Protein AF-A0A7C3ZR15-F1 (afdb_monomer_lite)

Structure (mmCIF, N/CA/C/O backbone):
data_AF-A0A7C3ZR15-F1
#
_entry.id   AF-A0A7C3ZR15-F1
#
loop_
_atom_site.group_PDB
_atom_site.id
_atom_site.type_symbol
_atom_site.label_atom_id
_atom_site.label_alt_id
_atom_site.label_comp_id
_atom_site.label_asym_id
_atom_site.label_entity_id
_atom_site.label_seq_id
_atom_site.pdbx_PDB_ins_code
_atom_site.Cartn_x
_atom_site.Cartn_y
_atom_site.Cartn_z
_atom_site.occupancy
_atom_site.B_iso_or_equiv
_atom_site.auth_seq_id
_atom_site.auth_comp_id
_atom_site.auth_asym_id
_atom_site.auth_atom_id
_atom_site.pdbx_PDB_model_num
ATOM 1 N N . MET A 1 1 ? 20.146 -13.479 -25.934 1.00 62.91 1 MET A N 1
ATOM 2 C CA . MET A 1 1 ? 19.681 -14.241 -24.747 1.00 62.91 1 MET A CA 1
ATOM 3 C C . MET A 1 1 ? 19.812 -13.495 -23.411 1.00 62.91 1 MET A C 1
ATOM 5 O O . MET A 1 1 ? 18.972 -13.717 -22.552 1.00 62.91 1 MET A O 1
ATOM 9 N N . GLY A 1 2 ? 20.804 -12.614 -23.199 1.00 77.69 2 GLY A N 1
ATOM 10 C CA . GLY A 1 2 ? 21.009 -11.946 -21.894 1.00 77.69 2 GLY A CA 1
ATOM 11 C C . GLY A 1 2 ? 19.907 -10.966 -21.458 1.00 77.69 2 GLY A C 1
ATOM 12 O O . GLY A 1 2 ? 19.511 -10.978 -20.296 1.00 77.69 2 GLY A O 1
ATOM 13 N N . LEU A 1 3 ? 19.357 -10.177 -22.389 1.00 74.12 3 LEU A N 1
ATOM 14 C CA . LEU A 1 3 ? 18.338 -9.158 -22.089 1.00 74.12 3 LEU A CA 1
ATOM 15 C C . LEU A 1 3 ? 17.041 -9.764 -21.521 1.00 74.12 3 LEU A C 1
ATOM 17 O O . LEU A 1 3 ? 16.516 -9.285 -20.523 1.00 74.12 3 LEU A O 1
ATOM 21 N N . ILE A 1 4 ? 16.568 -10.868 -22.112 1.00 79.31 4 ILE A N 1
ATOM 22 C CA . ILE A 1 4 ? 15.344 -11.565 -21.683 1.00 79.31 4 ILE A CA 1
ATOM 23 C C . ILE A 1 4 ? 15.465 -12.026 -20.226 1.00 79.31 4 ILE A C 1
ATOM 25 O O . ILE A 1 4 ? 14.537 -11.852 -19.443 1.00 79.31 4 ILE A O 1
ATOM 29 N N . ARG A 1 5 ? 16.628 -12.560 -19.828 1.00 79.44 5 ARG A N 1
ATOM 30 C CA . ARG A 1 5 ? 16.864 -13.013 -18.450 1.00 79.44 5 ARG A CA 1
ATOM 31 C C . ARG A 1 5 ? 16.829 -11.856 -17.448 1.00 79.44 5 ARG A C 1
ATOM 33 O O . ARG A 1 5 ? 16.281 -12.028 -16.364 1.00 79.44 5 ARG A O 1
ATOM 40 N N . LEU A 1 6 ? 17.383 -10.696 -17.804 1.00 81.44 6 LEU A N 1
ATOM 41 C CA . LEU A 1 6 ? 17.347 -9.500 -16.956 1.00 81.44 6 LEU A CA 1
ATOM 42 C C . LEU A 1 6 ? 15.923 -8.966 -16.790 1.00 81.44 6 LEU A C 1
ATOM 44 O O . LEU A 1 6 ? 15.526 -8.656 -15.672 1.00 81.44 6 LEU A O 1
ATOM 48 N N . VAL A 1 7 ? 15.139 -8.923 -17.872 1.00 79.50 7 VAL A N 1
ATOM 49 C CA . VAL A 1 7 ? 13.730 -8.501 -17.820 1.00 79.50 7 VAL A CA 1
ATOM 50 C C . VAL A 1 7 ? 12.915 -9.441 -16.932 1.00 79.50 7 VAL A C 1
ATOM 52 O O . VAL A 1 7 ? 12.200 -8.974 -16.050 1.00 79.50 7 VAL A O 1
ATOM 55 N N . VAL A 1 8 ? 13.065 -10.758 -17.106 1.00 80.00 8 VAL A N 1
ATOM 56 C CA . VAL A 1 8 ? 12.346 -11.759 -16.302 1.00 80.00 8 VAL A CA 1
ATOM 57 C C . VAL A 1 8 ? 12.721 -11.664 -14.821 1.00 80.00 8 VAL A C 1
ATOM 59 O O . VAL A 1 8 ? 11.833 -11.632 -13.973 1.00 80.00 8 VAL A O 1
ATOM 62 N N . LEU A 1 9 ? 14.015 -11.577 -14.495 1.00 80.88 9 LEU A N 1
ATOM 63 C CA . LEU A 1 9 ? 14.468 -11.431 -13.106 1.00 80.88 9 LEU A CA 1
ATOM 64 C C . LEU A 1 9 ? 14.023 -10.100 -12.488 1.00 80.88 9 LEU A C 1
ATOM 66 O O . LEU A 1 9 ? 13.624 -10.075 -11.325 1.00 80.88 9 LEU A O 1
ATOM 70 N N . GLY A 1 10 ? 14.032 -9.012 -13.262 1.00 81.38 10 GLY A N 1
ATOM 71 C CA . GLY A 1 10 ? 13.517 -7.715 -12.829 1.00 81.38 10 GLY A CA 1
ATOM 72 C C . GLY A 1 10 ? 12.025 -7.769 -12.498 1.00 81.38 10 GLY A C 1
ATOM 73 O O . GLY A 1 10 ? 11.614 -7.310 -11.436 1.00 81.38 10 GLY A O 1
ATOM 74 N N . TYR A 1 11 ? 11.218 -8.402 -13.354 1.00 81.62 11 TYR A N 1
ATOM 75 C CA . TYR A 1 11 ? 9.779 -8.568 -13.120 1.00 81.62 11 TYR A CA 1
ATOM 76 C C . TYR A 1 11 ? 9.474 -9.465 -11.913 1.00 81.62 11 TYR A C 1
ATOM 78 O O . TYR A 1 11 ? 8.548 -9.194 -11.146 1.00 81.62 11 TYR A O 1
ATOM 86 N N . LEU A 1 12 ? 10.291 -10.497 -11.693 1.00 82.50 12 LEU A N 1
ATOM 87 C CA . LEU A 1 12 ? 10.241 -11.326 -10.487 1.00 82.50 12 LEU A CA 1
ATOM 88 C C . LEU A 1 12 ? 10.515 -10.502 -9.223 1.00 82.50 12 LEU A C 1
ATOM 90 O O . LEU A 1 12 ? 9.752 -10.584 -8.263 1.00 82.50 12 LEU A O 1
ATOM 94 N N . GLY A 1 13 ? 11.549 -9.657 -9.236 1.00 81.62 13 GLY A N 1
ATOM 95 C CA . GLY A 1 13 ? 11.841 -8.741 -8.130 1.00 81.62 13 GLY A CA 1
ATOM 96 C C . GLY A 1 13 ? 10.697 -7.758 -7.859 1.00 81.62 13 GLY A C 1
ATOM 97 O O . GLY A 1 13 ? 10.287 -7.583 -6.714 1.00 81.62 13 GLY A O 1
ATOM 98 N N . LEU A 1 14 ? 10.115 -7.179 -8.912 1.00 81.12 14 LEU A N 1
ATOM 99 C CA . LEU A 1 14 ? 8.948 -6.296 -8.802 1.00 81.12 14 LEU A CA 1
ATOM 100 C C . LEU A 1 14 ? 7.735 -7.007 -8.209 1.00 81.12 14 LEU A C 1
ATOM 102 O O . LEU A 1 14 ? 6.992 -6.405 -7.437 1.00 81.12 14 LEU A O 1
ATOM 106 N N . THR A 1 15 ? 7.573 -8.292 -8.517 1.00 78.75 15 THR A N 1
ATOM 107 C CA . THR A 1 15 ? 6.503 -9.104 -7.941 1.00 78.75 15 THR A CA 1
ATOM 108 C C . THR A 1 15 ? 6.639 -9.187 -6.427 1.00 78.75 15 THR A C 1
ATOM 110 O O . THR A 1 15 ? 5.677 -8.933 -5.704 1.00 78.75 15 THR A O 1
ATOM 113 N N . VAL A 1 16 ? 7.852 -9.441 -5.931 1.00 83.94 16 VAL A N 1
ATOM 114 C CA . VAL A 1 16 ? 8.132 -9.452 -4.489 1.00 83.94 16 VAL A CA 1
ATOM 115 C C . VAL A 1 16 ? 7.829 -8.089 -3.862 1.00 83.94 16 VAL A C 1
ATOM 117 O O . VAL A 1 16 ? 7.115 -8.024 -2.862 1.00 83.94 16 VAL A O 1
ATOM 120 N N . VAL A 1 17 ? 8.304 -6.996 -4.467 1.00 85.12 17 VAL A N 1
ATOM 121 C CA . VAL A 1 17 ? 8.063 -5.631 -3.966 1.00 85.12 17 VAL A CA 1
ATOM 122 C C . VAL A 1 17 ? 6.569 -5.305 -3.918 1.00 85.12 17 VAL A C 1
ATOM 124 O O . VAL A 1 17 ? 6.089 -4.770 -2.919 1.00 85.12 17 VAL A O 1
ATOM 127 N N . TYR A 1 18 ? 5.815 -5.672 -4.953 1.00 84.81 18 TYR A N 1
ATOM 128 C CA . TYR A 1 18 ? 4.366 -5.496 -4.997 1.00 84.81 18 TYR A CA 1
ATOM 129 C C . TYR A 1 18 ? 3.665 -6.199 -3.827 1.00 84.81 18 TYR A C 1
ATOM 131 O O . TYR A 1 18 ? 2.824 -5.593 -3.157 1.00 84.81 18 TYR A O 1
ATOM 139 N N . PHE A 1 19 ? 4.024 -7.456 -3.545 1.00 80.81 19 PHE A N 1
ATOM 140 C CA . PHE A 1 19 ? 3.452 -8.195 -2.418 1.00 80.81 19 PHE A CA 1
ATOM 141 C C . PHE A 1 19 ? 3.791 -7.540 -1.076 1.00 80.81 19 PHE A C 1
ATOM 143 O O . PHE A 1 19 ? 2.897 -7.362 -0.249 1.00 80.81 19 PHE A O 1
ATOM 150 N N . VAL A 1 20 ? 5.046 -7.123 -0.879 1.00 85.31 20 VAL A N 1
ATOM 151 C CA . VAL A 1 20 ? 5.482 -6.443 0.352 1.00 85.31 20 VAL A CA 1
ATOM 152 C C . VAL A 1 20 ? 4.700 -5.148 0.570 1.00 85.31 20 VAL A C 1
ATOM 154 O O . VAL A 1 20 ? 4.157 -4.943 1.653 1.00 85.31 20 VAL A O 1
ATOM 157 N N . LEU A 1 21 ? 4.573 -4.306 -0.460 1.00 84.56 21 LEU A N 1
ATOM 158 C CA . LEU A 1 21 ? 3.814 -3.055 -0.377 1.00 84.56 21 LEU A CA 1
ATOM 159 C C . LEU A 1 21 ? 2.333 -3.305 -0.084 1.00 84.56 21 LEU A C 1
ATOM 161 O O . LEU A 1 21 ? 1.745 -2.624 0.754 1.00 84.56 21 LEU A O 1
ATOM 165 N N . THR A 1 22 ? 1.739 -4.309 -0.729 1.00 81.00 22 THR A N 1
ATOM 166 C CA . THR A 1 22 ? 0.336 -4.680 -0.505 1.00 81.00 22 THR A CA 1
ATOM 167 C C . THR A 1 22 ? 0.080 -5.066 0.950 1.00 81.00 22 THR A C 1
ATOM 169 O O . THR A 1 22 ? -0.896 -4.614 1.552 1.00 81.00 22 THR A O 1
ATOM 172 N N . ILE A 1 23 ? 0.965 -5.875 1.535 1.00 82.62 23 ILE A N 1
ATOM 173 C CA . ILE A 1 23 ? 0.859 -6.290 2.937 1.00 82.62 23 ILE A CA 1
ATOM 174 C C . ILE A 1 23 ? 1.083 -5.091 3.867 1.00 82.62 23 ILE A C 1
ATOM 176 O O . ILE A 1 23 ? 0.297 -4.878 4.791 1.00 82.62 23 ILE A O 1
ATOM 180 N N . TYR A 1 24 ? 2.106 -4.279 3.592 1.00 85.25 24 TYR A N 1
ATOM 181 C CA . TYR A 1 24 ? 2.463 -3.114 4.399 1.00 85.25 24 TYR A CA 1
ATOM 182 C C . TYR A 1 24 ? 1.322 -2.095 4.499 1.00 85.25 24 TYR A C 1
ATOM 184 O O . TYR A 1 24 ? 0.906 -1.736 5.601 1.00 85.25 24 TYR A O 1
ATOM 192 N N . PHE A 1 25 ? 0.745 -1.681 3.365 1.00 82.12 25 PHE A N 1
ATOM 193 C CA . PHE A 1 25 ? -0.354 -0.712 3.366 1.00 82.12 25 PHE A CA 1
ATOM 194 C C . PHE A 1 25 ? -1.605 -1.240 4.067 1.00 82.12 25 PHE A C 1
ATOM 196 O O . PHE A 1 25 ? -2.286 -0.486 4.763 1.00 82.12 25 PHE A O 1
ATOM 203 N N . ARG A 1 26 ? -1.896 -2.539 3.927 1.00 84.25 26 ARG A N 1
ATOM 204 C CA . ARG A 1 26 ? -3.015 -3.164 4.637 1.00 84.25 26 ARG A CA 1
ATOM 205 C C . ARG A 1 26 ? -2.801 -3.147 6.152 1.00 84.25 26 ARG A C 1
ATOM 207 O O . ARG A 1 26 ? -3.756 -2.900 6.882 1.00 84.25 26 ARG A O 1
ATOM 214 N N . SER A 1 27 ? -1.573 -3.395 6.606 1.00 84.50 27 SER A N 1
ATOM 215 C CA . SER A 1 27 ? -1.221 -3.342 8.028 1.00 84.50 27 SER A CA 1
ATOM 216 C C . SER A 1 27 ? -1.403 -1.936 8.593 1.00 84.50 27 SER A C 1
ATOM 218 O O . SER A 1 27 ? -2.104 -1.770 9.585 1.00 84.50 27 SER A O 1
ATOM 220 N N . LEU A 1 28 ? -0.856 -0.923 7.915 1.00 85.81 28 LEU A N 1
ATOM 221 C CA . LEU A 1 28 ? -0.977 0.473 8.343 1.00 85.81 28 LEU A CA 1
ATOM 222 C C . LEU A 1 28 ? -2.428 0.943 8.415 1.00 85.81 28 LEU A C 1
ATOM 224 O O . LEU A 1 28 ? -2.809 1.641 9.351 1.00 85.81 28 LEU A O 1
ATOM 228 N N . LYS A 1 29 ? -3.258 0.579 7.427 1.00 87.12 29 L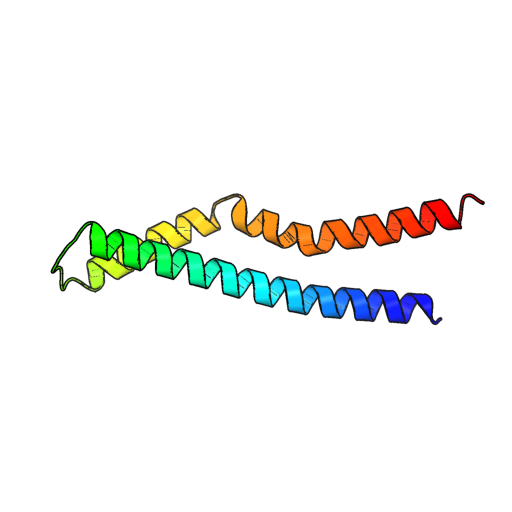YS A N 1
ATOM 229 C CA . LYS A 1 29 ? -4.660 1.007 7.437 1.00 87.12 29 LYS A CA 1
ATOM 230 C C . LYS A 1 29 ? -5.431 0.370 8.589 1.00 87.12 29 LYS A C 1
ATOM 232 O O . LYS A 1 29 ? -6.265 1.039 9.187 1.00 87.12 29 LYS A O 1
ATOM 237 N N . ARG A 1 30 ? -5.139 -0.894 8.903 1.00 88.69 30 ARG A N 1
ATOM 238 C CA . ARG A 1 30 ? -5.728 -1.582 10.052 1.00 88.69 30 ARG A CA 1
ATOM 239 C C . ARG A 1 30 ? -5.345 -0.893 11.362 1.00 88.69 30 ARG A C 1
ATOM 241 O O . ARG A 1 30 ? -6.232 -0.552 12.128 1.00 88.69 30 ARG A O 1
ATOM 248 N N . GLU A 1 31 ? -4.058 -0.631 11.567 1.00 88.81 31 GLU A N 1
ATOM 249 C CA . GLU A 1 31 ? -3.555 0.058 12.763 1.00 88.81 31 GLU A CA 1
ATOM 250 C C . GLU A 1 31 ? -4.165 1.461 12.913 1.00 88.81 31 GLU A C 1
ATOM 252 O O . GLU A 1 31 ? -4.601 1.847 13.992 1.00 88.81 31 GLU A O 1
ATOM 257 N N . SER A 1 32 ? -4.286 2.205 11.810 1.00 89.56 32 SER A N 1
ATOM 258 C CA . SER A 1 32 ? -4.964 3.505 11.797 1.00 89.56 32 SER A CA 1
ATOM 259 C C . SER A 1 32 ? -6.426 3.414 12.240 1.00 89.56 32 SER A C 1
ATOM 261 O O . SER A 1 32 ? -6.862 4.285 12.982 1.00 89.56 32 SER A O 1
ATOM 263 N N . LEU A 1 33 ? -7.173 2.397 11.796 1.00 90.19 33 LEU A N 1
ATOM 264 C CA . LEU A 1 33 ? -8.578 2.203 12.180 1.00 90.19 33 LEU A CA 1
ATOM 265 C C . LEU A 1 33 ? -8.715 1.763 13.642 1.00 90.19 33 LEU A C 1
ATOM 267 O O . LEU A 1 33 ? -9.643 2.182 14.326 1.00 90.19 33 LEU A O 1
ATOM 271 N N . GLU A 1 34 ? -7.791 0.934 14.128 1.00 88.94 34 GLU A N 1
ATOM 272 C CA . GLU A 1 34 ? -7.740 0.525 15.535 1.00 88.94 34 GLU A CA 1
ATOM 273 C C . GLU A 1 34 ? -7.464 1.731 16.448 1.00 88.94 34 GLU A C 1
ATOM 275 O O . GLU A 1 34 ? -8.152 1.903 17.455 1.00 88.94 34 GLU A O 1
ATOM 280 N N . ASN A 1 35 ? -6.526 2.603 16.063 1.00 89.94 35 ASN A N 1
ATOM 281 C CA . ASN A 1 35 ? -6.237 3.848 16.777 1.00 89.94 35 ASN A CA 1
ATOM 282 C C . ASN A 1 35 ? -7.420 4.827 16.737 1.00 89.94 35 ASN A C 1
ATOM 284 O O . ASN A 1 35 ? -7.778 5.386 17.769 1.00 89.94 35 ASN A O 1
ATOM 288 N N . GLU A 1 36 ? -8.059 4.995 15.577 1.00 91.19 36 GLU A N 1
ATOM 289 C CA . GLU A 1 36 ? -9.238 5.857 15.412 1.00 91.19 36 GLU A CA 1
ATOM 290 C C . GLU A 1 36 ? -10.410 5.380 16.284 1.00 91.19 36 GLU A C 1
ATOM 292 O O . GLU A 1 36 ? -11.060 6.182 16.955 1.00 91.19 36 GLU A O 1
ATOM 297 N N . TRP A 1 37 ? -10.637 4.064 16.358 1.00 88.94 37 TRP A N 1
ATOM 298 C CA . TRP A 1 37 ? -11.642 3.496 17.256 1.00 88.94 37 TRP A CA 1
ATOM 299 C C . TRP A 1 37 ? -11.311 3.732 18.732 1.00 88.94 37 TRP A C 1
ATOM 301 O O . TRP A 1 37 ? -12.207 4.072 19.506 1.00 88.94 37 TRP A O 1
ATOM 311 N N . ALA A 1 38 ? -10.045 3.552 19.124 1.00 89.00 38 ALA A N 1
ATOM 312 C CA . ALA A 1 38 ? -9.589 3.755 20.497 1.00 89.00 38 ALA A CA 1
ATOM 313 C C . ALA A 1 38 ? -9.704 5.223 20.942 1.00 89.00 38 ALA A C 1
ATOM 315 O O . ALA A 1 38 ? -10.062 5.490 22.088 1.00 89.00 38 ALA A O 1
ATOM 316 N N . GLU A 1 39 ? -9.441 6.168 20.036 1.00 90.88 39 GLU A N 1
ATOM 317 C CA . GLU A 1 39 ? -9.590 7.604 20.284 1.00 90.88 39 GLU A CA 1
ATOM 318 C C . GLU A 1 39 ? -11.066 8.020 20.371 1.00 90.88 39 GLU A C 1
ATOM 320 O O . GLU A 1 39 ? -11.441 8.794 21.252 1.00 90.88 39 GLU A O 1
ATOM 325 N N . ALA A 1 40 ? -11.923 7.463 19.509 1.00 89.31 40 ALA A N 1
ATOM 326 C CA . ALA A 1 40 ? -13.359 7.736 19.517 1.00 89.31 40 ALA A CA 1
ATOM 327 C C . ALA A 1 40 ? -14.107 7.071 20.691 1.00 89.31 40 ALA A C 1
ATOM 329 O O . ALA A 1 40 ? -15.138 7.585 21.127 1.00 89.31 40 ALA A O 1
ATOM 330 N N . ASN A 1 41 ? -13.599 5.948 21.213 1.00 86.88 41 ASN A N 1
ATOM 331 C CA . ASN A 1 41 ? -14.226 5.166 22.285 1.00 86.88 41 ASN A CA 1
ATOM 332 C C . ASN A 1 41 ? -13.259 4.933 23.462 1.00 86.88 41 ASN A C 1
ATOM 334 O O . ASN A 1 41 ? -12.861 3.791 23.729 1.00 86.88 41 ASN A O 1
ATOM 338 N N . PRO A 1 42 ? -12.878 5.991 24.199 1.00 83.69 42 PRO A N 1
ATOM 339 C CA . PRO A 1 42 ? -11.953 5.861 25.317 1.00 83.69 42 PRO A CA 1
ATOM 340 C C . PRO A 1 42 ? -12.544 4.960 26.414 1.00 83.69 42 PRO A C 1
ATOM 342 O O . PRO A 1 42 ? -13.594 5.257 26.981 1.00 83.69 42 PRO A O 1
ATOM 345 N N . GLY A 1 43 ? -11.856 3.856 26.724 1.00 78.75 43 GLY A N 1
ATOM 346 C CA . GLY A 1 43 ? -12.247 2.912 27.783 1.00 78.75 43 GLY A CA 1
ATOM 347 C C . GLY A 1 43 ? -13.291 1.858 27.386 1.00 78.75 43 GLY A C 1
ATOM 348 O O . GLY A 1 43 ? -13.829 1.185 28.260 1.00 78.75 43 GLY A O 1
ATOM 349 N N . SER A 1 44 ? -13.590 1.705 26.094 1.00 79.31 44 SER A N 1
ATOM 350 C CA . SER A 1 44 ? -14.455 0.632 25.589 1.00 79.31 44 SER A CA 1
ATOM 351 C C . SER A 1 44 ? -13.730 -0.722 25.568 1.00 79.31 44 SER A C 1
ATOM 353 O O . SER A 1 44 ? -12.799 -0.901 24.784 1.00 79.31 44 SER A O 1
ATOM 355 N N . ASP A 1 45 ? -14.243 -1.709 26.308 1.00 80.44 45 ASP A N 1
ATOM 356 C CA . ASP A 1 45 ? -13.803 -3.117 26.241 1.00 80.44 45 ASP A CA 1
ATOM 357 C C . ASP A 1 45 ? -14.575 -3.957 25.200 1.00 80.44 45 ASP A C 1
ATOM 359 O O . ASP A 1 45 ? -14.365 -5.168 25.088 1.00 80.44 45 ASP A O 1
ATOM 363 N N . ASP A 1 46 ? -15.469 -3.346 24.411 1.00 85.19 46 ASP A N 1
ATOM 364 C CA . ASP A 1 46 ? -16.218 -4.067 23.377 1.00 85.19 46 ASP A CA 1
ATOM 365 C C . ASP A 1 46 ? -15.340 -4.365 22.152 1.00 85.19 46 ASP A C 1
ATOM 367 O O . ASP A 1 46 ? -15.306 -3.640 21.151 1.00 85.19 46 ASP A O 1
ATOM 371 N N . MET A 1 47 ? -14.604 -5.474 22.247 1.00 84.12 47 MET A N 1
ATOM 372 C CA . MET A 1 47 ? -13.756 -5.984 21.171 1.00 84.12 47 MET A CA 1
ATOM 373 C C . MET A 1 47 ? -14.566 -6.354 19.922 1.00 84.12 47 MET A C 1
ATOM 375 O O . MET A 1 47 ? -14.059 -6.225 18.810 1.00 84.12 47 MET A O 1
ATOM 379 N N . THR A 1 48 ? -15.826 -6.762 20.085 1.00 88.62 48 THR A N 1
ATOM 380 C CA . THR A 1 48 ? -16.709 -7.154 18.976 1.00 88.62 48 THR A CA 1
ATOM 381 C C . THR A 1 48 ? -17.088 -5.947 18.128 1.00 88.62 48 THR A C 1
ATOM 383 O O . THR A 1 48 ? -17.030 -6.007 16.899 1.00 88.62 48 THR A O 1
ATOM 386 N N . ALA A 1 49 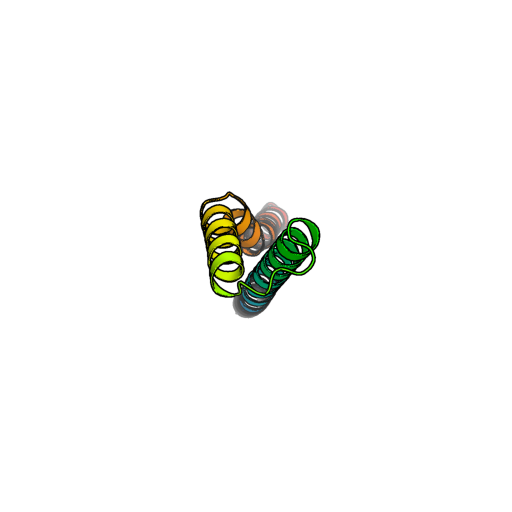? -17.442 -4.835 18.781 1.00 87.56 49 ALA A N 1
ATOM 387 C CA . ALA A 1 49 ? -17.751 -3.580 18.104 1.00 87.56 49 ALA A CA 1
ATOM 388 C C . ALA A 1 49 ? -16.517 -2.993 17.400 1.00 87.56 49 ALA A C 1
ATOM 390 O O . ALA A 1 49 ? -16.621 -2.549 16.254 1.00 87.56 49 ALA A O 1
ATOM 391 N N . ARG A 1 50 ? -15.338 -3.064 18.040 1.00 88.38 50 ARG A N 1
ATOM 392 C CA . ARG A 1 50 ? -14.068 -2.649 17.423 1.00 88.38 50 ARG A CA 1
ATOM 393 C C . ARG A 1 50 ? -13.768 -3.450 16.161 1.00 88.38 50 ARG A C 1
ATOM 395 O O . ARG A 1 50 ? -13.462 -2.865 15.125 1.00 88.38 50 ARG A O 1
ATOM 402 N N . ASP A 1 51 ? -13.839 -4.775 16.241 1.00 89.12 51 ASP A N 1
ATOM 403 C CA . ASP A 1 51 ? -13.495 -5.638 15.113 1.00 89.12 51 ASP A CA 1
ATOM 404 C C . ASP A 1 51 ? -14.474 -5.419 13.943 1.00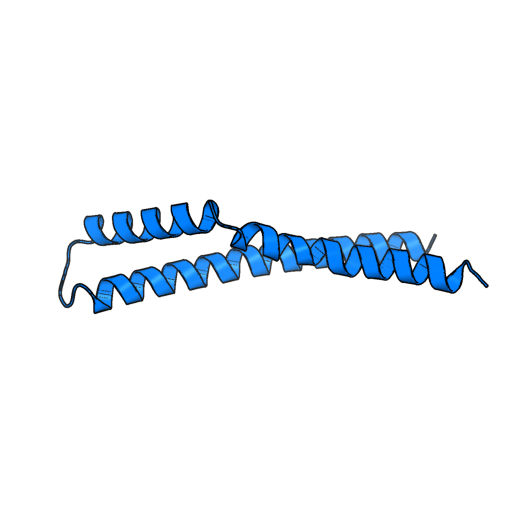 89.12 51 ASP A C 1
ATOM 406 O O . ASP A 1 51 ? -14.038 -5.309 12.798 1.00 89.12 51 ASP A O 1
ATOM 410 N N . ALA A 1 52 ? -15.769 -5.217 14.220 1.00 91.88 52 ALA A N 1
ATOM 411 C CA . ALA A 1 52 ? -16.755 -4.854 13.200 1.00 91.88 52 ALA A CA 1
ATOM 412 C C . ALA A 1 52 ? -16.456 -3.499 12.525 1.00 91.88 52 ALA A C 1
ATOM 414 O O . ALA A 1 52 ? -16.594 -3.377 11.305 1.00 91.88 52 ALA A O 1
ATOM 415 N N . PHE A 1 53 ? -16.020 -2.490 13.290 1.00 89.56 53 PHE A N 1
ATOM 416 C CA . PHE A 1 53 ? -15.616 -1.186 12.753 1.00 89.56 53 PHE A CA 1
ATOM 417 C C . PHE A 1 53 ? -14.376 -1.294 11.856 1.00 89.56 53 PHE A C 1
ATOM 419 O O . PHE A 1 53 ? -14.363 -0.784 10.732 1.00 89.56 53 PHE A O 1
ATOM 426 N N . VAL A 1 54 ? -13.348 -2.005 12.324 1.00 89.31 54 VAL A N 1
ATOM 427 C CA . VAL A 1 54 ? -12.109 -2.221 11.566 1.00 89.31 54 VAL A CA 1
ATOM 428 C C . VAL A 1 54 ? -12.393 -3.004 10.282 1.00 89.31 54 VAL A C 1
ATOM 430 O O . VAL A 1 54 ? -11.907 -2.624 9.215 1.00 89.31 54 VAL A O 1
ATOM 433 N N . ASP A 1 55 ? -13.215 -4.054 10.341 1.00 89.12 55 ASP A N 1
ATOM 434 C CA . ASP A 1 55 ? -13.572 -4.857 9.169 1.00 89.12 55 ASP A CA 1
ATOM 435 C C . ASP A 1 55 ? -14.377 -4.059 8.137 1.00 89.12 55 ASP A C 1
ATOM 437 O O . ASP A 1 55 ? -14.102 -4.162 6.936 1.00 89.12 55 ASP A O 1
ATOM 441 N N . ALA A 1 56 ? -15.313 -3.214 8.582 1.00 90.00 56 ALA A N 1
ATOM 442 C CA . ALA A 1 56 ? -16.047 -2.307 7.703 1.00 90.00 56 ALA A CA 1
ATOM 443 C C . ALA A 1 56 ? -15.103 -1.307 7.008 1.00 90.00 56 ALA A C 1
ATOM 445 O O . ALA A 1 56 ? -15.137 -1.174 5.781 1.00 90.00 56 ALA A O 1
ATOM 446 N N . GLY A 1 57 ? -14.188 -0.682 7.758 1.00 86.19 57 GLY A N 1
ATOM 447 C CA . GLY A 1 57 ? -13.200 0.247 7.202 1.00 86.19 57 GLY A CA 1
ATOM 448 C C . GLY A 1 57 ? -12.216 -0.420 6.231 1.00 86.19 57 GLY A C 1
ATOM 449 O O . GLY A 1 57 ? -11.837 0.159 5.208 1.00 86.19 57 GLY A O 1
ATOM 450 N N . ILE A 1 58 ? -11.830 -1.673 6.490 1.00 86.62 58 ILE A N 1
ATOM 451 C CA . ILE A 1 58 ? -11.008 -2.474 5.572 1.00 86.62 58 ILE A CA 1
ATOM 452 C C . ILE A 1 58 ? -11.797 -2.863 4.311 1.00 86.62 58 ILE A C 1
ATOM 454 O O . ILE A 1 58 ? -11.218 -2.902 3.220 1.00 86.62 58 ILE A O 1
ATOM 458 N N . ALA A 1 59 ? -13.094 -3.165 4.423 1.00 85.88 59 ALA A N 1
ATOM 459 C CA . ALA A 1 59 ? -13.944 -3.488 3.277 1.00 85.88 59 ALA A CA 1
ATOM 460 C C . ALA A 1 59 ? -14.096 -2.287 2.330 1.00 85.88 59 ALA A C 1
ATOM 462 O O . ALA A 1 59 ? -13.946 -2.440 1.116 1.00 85.88 59 ALA A O 1
ATOM 463 N N . GLU A 1 60 ? -14.285 -1.087 2.878 1.00 83.25 60 GLU A N 1
ATOM 464 C CA . GLU A 1 60 ? -14.338 0.150 2.097 1.00 83.25 60 GLU A CA 1
ATOM 465 C C . GLU A 1 60 ? -12.980 0.483 1.455 1.00 83.25 60 GLU A C 1
ATOM 467 O O . GLU A 1 60 ? -12.907 0.804 0.266 1.00 83.25 60 GLU A O 1
ATOM 472 N N . TYR A 1 61 ? -11.872 0.274 2.180 1.00 79.12 61 TYR A N 1
ATOM 473 C CA . TYR A 1 61 ? -10.521 0.393 1.619 1.00 79.12 61 TYR A CA 1
ATOM 474 C C . TYR A 1 61 ? -10.295 -0.550 0.423 1.00 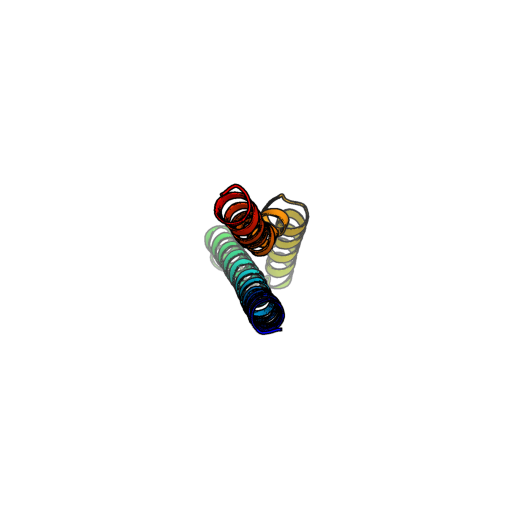79.12 61 TYR A C 1
ATOM 476 O O . TYR A 1 61 ? -9.700 -0.150 -0.581 1.00 79.12 61 TYR A O 1
ATOM 484 N N . LYS A 1 62 ? -10.789 -1.795 0.499 1.00 76.19 62 LYS A N 1
ATOM 485 C CA . LYS A 1 62 ? -10.718 -2.761 -0.612 1.00 76.19 62 LYS A CA 1
ATOM 486 C C . LYS A 1 62 ? -11.580 -2.354 -1.808 1.00 76.19 62 LYS A C 1
ATOM 488 O O . LYS A 1 62 ? -11.197 -2.653 -2.937 1.00 76.19 62 LYS A O 1
ATOM 493 N N . ALA A 1 63 ? -12.718 -1.704 -1.573 1.00 76.81 63 ALA A N 1
ATOM 494 C CA . ALA A 1 63 ? -13.595 -1.206 -2.632 1.00 76.81 63 ALA A CA 1
ATOM 495 C C . ALA A 1 63 ? -13.029 0.046 -3.337 1.00 76.81 63 ALA A C 1
ATOM 497 O O . ALA A 1 63 ? -13.410 0.349 -4.470 1.00 76.81 63 ALA A O 1
ATOM 498 N N . GLY A 1 64 ? -12.101 0.756 -2.690 1.00 75.00 64 GLY A N 1
ATOM 499 C CA . GLY A 1 64 ? -11.490 1.982 -3.193 1.00 75.00 64 GLY A CA 1
ATOM 500 C C . GLY A 1 64 ? -10.436 1.813 -4.300 1.00 75.00 64 GLY A C 1
ATOM 501 O O . GLY A 1 64 ? -10.092 0.727 -4.765 1.00 75.00 64 GLY A O 1
ATOM 502 N N . ILE A 1 65 ? -9.879 2.953 -4.722 1.00 65.00 65 ILE A N 1
ATOM 503 C CA . ILE A 1 65 ? -8.822 3.058 -5.749 1.00 65.00 65 ILE A CA 1
ATOM 504 C C . ILE A 1 65 ? -7.431 2.665 -5.213 1.00 65.00 65 ILE A C 1
ATOM 506 O O . ILE A 1 65 ? -6.540 2.333 -5.992 1.00 65.00 65 ILE A O 1
ATOM 510 N N . LEU A 1 66 ? -7.237 2.638 -3.893 1.00 68.62 66 LEU A N 1
ATOM 511 C CA . LEU A 1 66 ? -5.951 2.349 -3.245 1.00 68.62 66 LEU A CA 1
ATOM 512 C C . LEU A 1 66 ? -5.300 1.019 -3.675 1.00 68.62 66 LEU A C 1
ATOM 514 O O . LEU A 1 66 ? -4.142 1.056 -4.100 1.00 68.62 66 LEU A O 1
ATOM 518 N N . PRO A 1 67 ? -5.996 -0.136 -3.690 1.00 68.44 67 PRO A N 1
ATOM 519 C CA . PRO A 1 67 ? -5.404 -1.372 -4.207 1.00 68.44 67 PRO A CA 1
ATOM 520 C C . PRO A 1 67 ? -5.038 -1.292 -5.700 1.00 68.44 67 PRO A C 1
ATOM 522 O O . PRO A 1 67 ? -4.080 -1.936 -6.130 1.00 68.44 67 PRO A O 1
ATOM 525 N N . LYS A 1 68 ? -5.732 -0.459 -6.493 1.00 68.69 68 LYS A N 1
ATOM 526 C CA . LYS A 1 68 ? -5.388 -0.231 -7.908 1.00 68.69 68 LYS A CA 1
ATOM 527 C C . LYS A 1 68 ? -4.090 0.568 -8.062 1.00 68.69 68 LYS A C 1
ATOM 529 O O . LYS A 1 68 ? -3.342 0.311 -9.001 1.00 68.69 68 LYS A O 1
ATOM 534 N N . MET A 1 69 ? -3.776 1.476 -7.133 1.00 70.25 69 MET A N 1
ATOM 535 C CA . MET A 1 69 ? -2.525 2.249 -7.165 1.00 70.25 69 MET A CA 1
ATOM 536 C C . MET A 1 69 ? -1.286 1.399 -6.886 1.00 70.25 69 MET A C 1
ATOM 538 O O . MET A 1 69 ? -0.234 1.654 -7.464 1.00 70.25 69 MET A O 1
ATOM 542 N N . ILE A 1 70 ? -1.393 0.351 -6.070 1.00 73.81 70 ILE A N 1
ATOM 543 C CA . ILE A 1 70 ? -0.264 -0.561 -5.827 1.00 73.81 70 ILE A CA 1
ATOM 544 C C . ILE A 1 70 ? 0.082 -1.329 -7.116 1.00 73.81 70 ILE A C 1
ATOM 546 O O . ILE A 1 70 ? 1.249 -1.604 -7.385 1.00 73.81 70 ILE A O 1
ATOM 550 N N . GLY A 1 71 ? -0.905 -1.581 -7.985 1.00 70.12 71 GLY A N 1
ATOM 551 C CA . GLY A 1 71 ? -0.685 -2.151 -9.320 1.00 70.12 71 GLY A CA 1
ATOM 552 C C . GLY A 1 71 ? 0.193 -1.286 -10.235 1.00 70.12 71 GLY A C 1
ATOM 553 O O . GLY A 1 71 ? 0.839 -1.814 -11.142 1.00 70.12 71 GLY A O 1
ATOM 554 N N . LEU A 1 72 ? 0.302 0.021 -9.964 1.00 76.75 72 LEU A N 1
ATOM 555 C CA . LEU A 1 72 ? 1.161 0.941 -10.716 1.00 76.75 72 LEU A CA 1
ATOM 556 C C . LEU A 1 72 ? 2.649 0.559 -10.629 1.00 76.75 72 LEU A C 1
ATOM 558 O O . LEU A 1 72 ? 3.413 0.874 -11.542 1.00 76.75 72 LEU A O 1
ATOM 562 N N . VAL A 1 73 ? 3.041 -0.185 -9.586 1.00 77.94 73 VAL A N 1
ATOM 563 C CA . VAL A 1 73 ? 4.388 -0.757 -9.418 1.00 77.94 73 VAL A CA 1
ATOM 564 C C . VAL A 1 73 ? 4.791 -1.637 -10.602 1.00 77.94 73 VAL A C 1
ATOM 566 O O . VAL A 1 73 ? 5.973 -1.701 -10.916 1.00 77.94 73 VAL A O 1
ATOM 569 N N . TYR A 1 74 ? 3.844 -2.266 -11.305 1.00 73.25 74 TYR A N 1
ATOM 570 C CA . TYR A 1 74 ? 4.136 -3.011 -12.536 1.00 73.25 74 TYR A CA 1
ATOM 571 C C . TYR A 1 74 ? 4.081 -2.138 -13.789 1.00 73.25 74 TYR A C 1
ATOM 573 O O . TYR A 1 74 ? 4.830 -2.361 -14.741 1.00 73.25 74 TYR A O 1
ATOM 581 N N . VAL A 1 75 ? 3.206 -1.132 -13.800 1.00 77.69 75 VAL A N 1
ATOM 582 C CA . VAL A 1 75 ? 2.986 -0.263 -14.963 1.00 77.69 75 VAL A CA 1
ATOM 583 C C . VAL A 1 75 ? 4.218 0.599 -15.239 1.00 77.69 75 VAL A C 1
ATOM 585 O O . VAL A 1 75 ? 4.719 0.596 -16.360 1.00 77.69 75 VAL A O 1
ATOM 588 N N . VAL A 1 76 ? 4.755 1.275 -14.219 1.00 77.19 76 VAL A N 1
ATOM 589 C CA . VAL A 1 76 ? 5.920 2.174 -14.346 1.00 77.19 76 VAL A CA 1
ATOM 590 C C . VAL A 1 76 ? 7.143 1.480 -14.972 1.00 77.19 76 VAL A C 1
ATOM 592 O O . VAL A 1 76 ? 7.634 1.956 -15.995 1.00 77.19 76 VAL A O 1
ATOM 595 N N . PRO A 1 77 ? 7.638 0.344 -14.449 1.00 74.12 77 PRO A N 1
ATOM 596 C CA . PRO A 1 77 ? 8.790 -0.337 -15.035 1.00 74.12 77 PRO A CA 1
ATOM 597 C C . PRO A 1 77 ? 8.500 -0.934 -16.415 1.00 74.12 77 PRO A C 1
ATOM 599 O O . PRO A 1 77 ? 9.391 -0.944 -17.261 1.00 74.12 77 PRO A O 1
ATOM 602 N N . THR A 1 78 ? 7.266 -1.368 -16.689 1.00 78.25 78 THR A N 1
ATOM 603 C CA . THR A 1 78 ? 6.883 -1.817 -18.039 1.00 78.25 78 THR A CA 1
ATOM 604 C C . THR A 1 78 ? 7.017 -0.670 -19.046 1.00 78.25 78 THR A C 1
ATOM 606 O O . THR A 1 78 ? 7.609 -0.849 -20.110 1.00 78.25 78 THR A O 1
ATOM 609 N N . VAL A 1 79 ? 6.556 0.533 -18.684 1.00 80.88 79 VAL A N 1
ATOM 610 C CA . VAL A 1 79 ? 6.71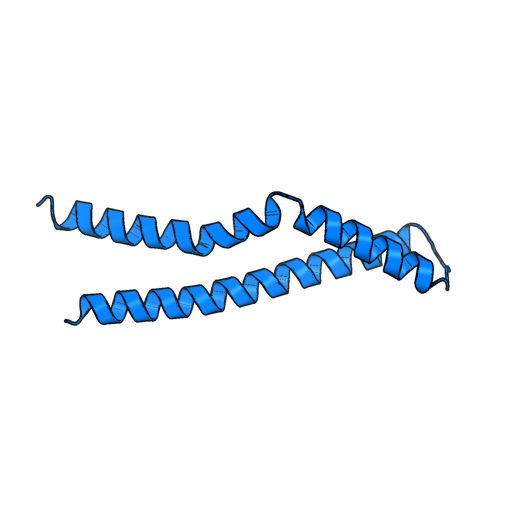8 1.745 -19.501 1.00 80.88 79 VAL A CA 1
ATOM 611 C C . VAL A 1 79 ? 8.197 2.093 -19.696 1.00 80.88 79 VAL A C 1
ATOM 613 O O . VAL A 1 79 ? 8.587 2.412 -20.815 1.00 80.88 79 VAL A O 1
ATOM 616 N N . ILE A 1 80 ? 9.038 1.971 -18.662 1.00 81.25 80 ILE A N 1
ATOM 617 C CA . ILE A 1 80 ? 10.490 2.223 -18.761 1.00 81.25 80 ILE A CA 1
ATOM 618 C C . ILE A 1 80 ? 11.160 1.268 -19.758 1.00 81.25 80 ILE A C 1
ATOM 620 O O . ILE A 1 80 ? 11.968 1.705 -20.581 1.00 81.25 80 ILE A O 1
ATOM 624 N N . VAL A 1 81 ? 10.830 -0.027 -19.713 1.00 82.00 81 VAL A N 1
ATOM 625 C CA . VAL A 1 81 ? 11.382 -1.020 -20.649 1.00 82.00 81 VAL A CA 1
ATOM 626 C C . VAL A 1 81 ? 10.943 -0.711 -22.079 1.00 82.00 81 VAL A C 1
ATOM 628 O O . VAL A 1 81 ? 11.786 -0.672 -22.973 1.00 82.00 81 VAL A O 1
ATOM 631 N N . ILE A 1 82 ? 9.652 -0.436 -22.294 1.00 82.25 82 ILE A N 1
ATOM 632 C CA . ILE A 1 82 ? 9.119 -0.069 -23.615 1.00 82.25 82 ILE A CA 1
ATOM 633 C C . ILE A 1 82 ? 9.801 1.200 -24.136 1.00 82.25 82 ILE A C 1
ATOM 635 O O . ILE A 1 82 ? 10.290 1.209 -25.262 1.00 82.25 82 ILE A O 1
ATOM 639 N N . ALA A 1 83 ? 9.891 2.249 -23.317 1.00 81.81 83 ALA A N 1
ATOM 640 C CA . ALA A 1 83 ? 10.540 3.503 -23.687 1.00 81.81 83 ALA A CA 1
ATOM 641 C C . ALA A 1 83 ? 12.016 3.292 -24.048 1.00 81.81 83 ALA A C 1
ATOM 643 O O . ALA A 1 83 ? 12.483 3.827 -25.048 1.00 81.81 83 ALA A O 1
ATOM 644 N N . THR A 1 84 ? 12.732 2.463 -23.284 1.00 80.94 84 THR A N 1
ATOM 645 C CA . THR A 1 84 ? 14.136 2.133 -23.558 1.00 80.94 84 THR A CA 1
ATOM 646 C C . THR A 1 84 ? 14.285 1.419 -24.897 1.00 80.94 84 THR A C 1
ATOM 648 O O . THR A 1 84 ? 15.153 1.795 -25.681 1.00 80.94 84 THR A O 1
ATOM 651 N N . LEU A 1 85 ? 13.431 0.429 -25.188 1.00 82.69 85 LEU A N 1
ATOM 652 C CA . LEU A 1 85 ? 13.429 -0.283 -26.471 1.00 82.69 85 LEU A CA 1
ATOM 653 C C . LEU A 1 85 ? 13.154 0.663 -27.636 1.00 82.69 85 LEU A C 1
ATOM 655 O O . LEU A 1 85 ? 13.856 0.609 -28.636 1.00 82.69 85 LEU A O 1
ATOM 659 N N . ILE A 1 86 ? 12.166 1.546 -27.491 1.00 85.25 86 ILE A N 1
ATOM 660 C CA . ILE A 1 86 ? 11.837 2.554 -28.497 1.00 85.25 86 ILE A CA 1
ATOM 661 C C . ILE A 1 86 ? 13.047 3.465 -28.733 1.00 85.25 86 ILE A C 1
ATOM 663 O O . ILE A 1 86 ? 13.507 3.559 -29.860 1.00 85.25 86 ILE A O 1
ATOM 667 N N . ILE A 1 87 ? 13.611 4.076 -27.687 1.00 87.56 87 ILE A N 1
ATOM 668 C CA . ILE A 1 87 ? 14.731 5.027 -27.804 1.00 87.56 87 ILE A CA 1
ATOM 669 C C . ILE A 1 87 ? 15.975 4.374 -28.420 1.00 87.56 87 ILE A C 1
ATOM 671 O O . ILE A 1 87 ? 16.628 4.982 -29.260 1.00 87.56 87 ILE A O 1
ATOM 675 N N . THR A 1 88 ? 16.313 3.148 -28.014 1.00 82.69 88 THR A N 1
ATOM 676 C CA . THR A 1 88 ? 17.513 2.458 -28.520 1.00 82.69 88 THR A CA 1
ATOM 677 C C . THR A 1 88 ? 17.338 1.848 -29.907 1.00 82.69 88 THR A C 1
ATOM 679 O O . THR A 1 88 ? 18.32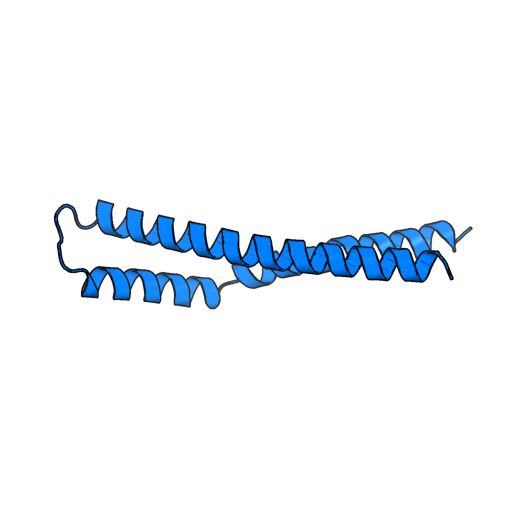9 1.712 -30.615 1.00 82.69 88 THR A O 1
ATOM 682 N N . ASN A 1 89 ? 16.115 1.482 -30.305 1.00 80.19 89 ASN A N 1
ATOM 683 C CA . ASN A 1 89 ? 15.825 0.909 -31.623 1.00 80.19 89 ASN A CA 1
ATOM 684 C C . ASN A 1 89 ? 15.471 1.968 -32.683 1.00 80.19 89 ASN A C 1
ATOM 686 O O . ASN A 1 89 ? 15.474 1.656 -33.869 1.00 80.19 89 ASN A O 1
ATOM 690 N N . TRP A 1 90 ? 15.132 3.200 -32.285 1.00 71.69 90 TRP A N 1
ATOM 691 C CA . TRP A 1 90 ? 14.859 4.306 -33.220 1.00 71.69 90 TRP A CA 1
ATOM 692 C C . TRP A 1 90 ? 16.110 5.086 -33.652 1.00 71.69 90 TRP A C 1
ATOM 694 O O . TRP A 1 90 ? 15.991 6.198 -34.167 1.00 71.69 90 TRP A O 1
ATOM 704 N N . ASN A 1 91 ? 17.291 4.501 -33.457 1.00 54.31 91 ASN A N 1
ATOM 705 C CA . ASN A 1 91 ? 18.568 4.950 -34.005 1.00 54.31 91 ASN A CA 1
ATOM 706 C C . ASN A 1 91 ? 19.065 3.932 -35.032 1.00 54.31 91 ASN A C 1
ATOM 708 O O . ASN A 1 91 ? 19.554 4.362 -36.096 1.00 54.31 91 ASN A O 1
#

Radius of gyration: 20.36 Å; chains: 1; bounding box: 39×22×62 Å

pLDDT: mean 81.64, std 6.85, range [54.31, 91.88]

Sequence (91 aa):
MGLIRLVVLGYLGLTVVYFVLTIYFRSLKRESLENEWAEANPGSDDMTARDAFVDAGIAEYKAGILPKMIGLVYVVPTVIVIATLIITNWN

Secondary structure (DSSP, 8-state):
-HHHHHHHHHHHHHHHHHHHHHHHHHHHHHHHHHHHHHHHSTT---HHHHHHHHHHHHHHHHHSSHHHHHTHHHHHHHHHHHHHHHHHH--

Foldseek 3Di:
DVVVVVVVVVVVVLVVVLVVVVVVVLVVLLVVLLVVCCVVDPPDPPPVVSVVSSVVSSVVVVVDCVNVVSVVSVVVVVVVVVVVCCVVVVD